Protein AF-A0A923DAV9-F1 (afdb_monomer_lite)

Structure (mmCIF, N/CA/C/O backbone):
data_AF-A0A923DAV9-F1
#
_entry.id   AF-A0A923DAV9-F1
#
loop_
_atom_site.group_PDB
_atom_site.id
_atom_site.type_symbol
_atom_site.label_atom_id
_atom_site.label_alt_id
_atom_site.label_comp_id
_atom_site.label_asym_id
_atom_site.label_entity_id
_atom_site.label_seq_id
_atom_site.pdbx_PDB_ins_code
_atom_site.Cartn_x
_atom_site.Cartn_y
_atom_site.Cartn_z
_atom_site.occupancy
_atom_site.B_iso_or_equiv
_atom_site.auth_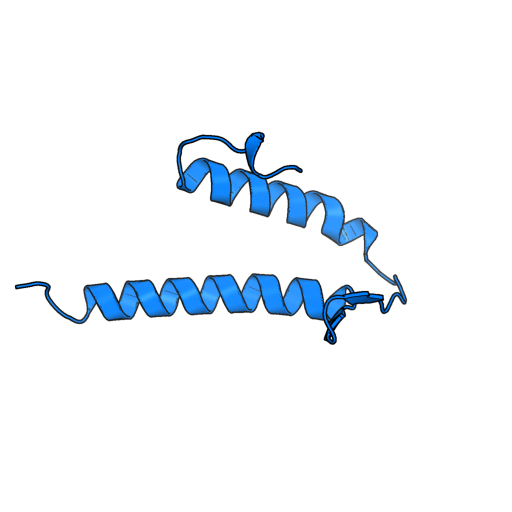seq_id
_atom_site.auth_comp_id
_atom_site.auth_asym_id
_atom_site.auth_atom_id
_atom_site.pdbx_PDB_model_num
ATOM 1 N N . MET A 1 1 ? -11.593 4.321 -3.797 1.00 72.50 1 MET A N 1
ATOM 2 C CA . MET A 1 1 ? -11.494 5.026 -5.088 1.00 72.50 1 MET A CA 1
ATOM 3 C C . MET A 1 1 ? -11.518 3.978 -6.191 1.00 72.50 1 MET A C 1
ATOM 5 O O . MET A 1 1 ? -10.733 3.040 -6.095 1.00 72.50 1 MET A O 1
ATOM 9 N N . PRO A 1 2 ? -12.450 4.039 -7.153 1.00 85.38 2 PRO A N 1
ATOM 10 C CA . PRO A 1 2 ? -12.475 3.096 -8.269 1.00 85.38 2 PRO A CA 1
ATOM 11 C C . PRO A 1 2 ? -11.274 3.325 -9.198 1.00 85.38 2 PRO A C 1
ATOM 13 O O . PRO A 1 2 ? -10.865 4.467 -9.408 1.00 85.38 2 PRO A O 1
ATOM 16 N N . ARG A 1 3 ? -10.714 2.255 -9.780 1.00 83.06 3 ARG A N 1
ATOM 17 C CA . ARG A 1 3 ? -9.541 2.341 -10.677 1.00 83.06 3 ARG A CA 1
ATOM 18 C C . ARG A 1 3 ? -9.773 3.287 -11.861 1.00 83.06 3 ARG A C 1
ATOM 20 O O . ARG A 1 3 ? -8.852 3.981 -12.260 1.00 83.06 3 ARG A O 1
ATOM 27 N N . SER A 1 4 ? -11.006 3.361 -12.358 1.00 89.88 4 SER A N 1
ATOM 28 C CA . SER A 1 4 ? -11.423 4.261 -13.442 1.00 89.88 4 SER A CA 1
ATOM 29 C C . SER A 1 4 ? -11.371 5.752 -13.100 1.00 89.88 4 SER A C 1
ATOM 31 O O . SER A 1 4 ? -11.484 6.571 -14.000 1.00 89.88 4 SER A O 1
ATOM 33 N N . SER A 1 5 ? -11.226 6.117 -11.824 1.00 90.12 5 SER A N 1
ATOM 34 C CA . SER A 1 5 ? -11.121 7.521 -11.400 1.00 90.12 5 SER A CA 1
ATOM 35 C C . SER A 1 5 ? -9.682 8.008 -11.231 1.00 90.12 5 SER A C 1
ATOM 37 O O . SER A 1 5 ? -9.475 9.156 -10.846 1.00 90.12 5 SER A O 1
ATOM 39 N N . LEU A 1 6 ? -8.691 7.139 -11.455 1.00 90.31 6 LEU A N 1
ATOM 40 C CA . LEU A 1 6 ? -7.283 7.511 -11.362 1.00 90.31 6 LEU A CA 1
ATOM 41 C C . LEU A 1 6 ? -6.825 8.257 -12.631 1.00 90.31 6 LEU A C 1
ATOM 43 O O . LEU A 1 6 ? -7.346 7.970 -13.709 1.00 90.31 6 LEU A O 1
ATOM 47 N N . PRO A 1 7 ? -5.843 9.174 -12.523 1.00 92.19 7 PRO A N 1
ATOM 48 C CA . PRO A 1 7 ? -5.246 9.841 -13.681 1.00 92.19 7 PRO A CA 1
ATOM 49 C C . PRO A 1 7 ? -4.651 8.849 -14.688 1.00 92.19 7 PRO A C 1
ATOM 51 O O . PRO A 1 7 ? -4.262 7.744 -14.322 1.00 92.19 7 PRO A O 1
ATOM 54 N N . GLU A 1 8 ? -4.511 9.233 -15.956 1.00 92.94 8 GLU A N 1
ATOM 55 C CA . GLU A 1 8 ? -3.883 8.354 -16.956 1.00 92.94 8 GLU A CA 1
ATOM 56 C C . GLU A 1 8 ? -2.377 8.184 -16.713 1.00 92.94 8 GLU A C 1
ATOM 58 O O . GLU A 1 8 ? -1.834 7.093 -16.893 1.00 92.94 8 GLU A O 1
ATOM 63 N N . ASN A 1 9 ? -1.700 9.237 -16.247 1.00 96.06 9 ASN A N 1
ATOM 64 C CA . ASN A 1 9 ? -0.266 9.208 -15.991 1.00 96.06 9 ASN A CA 1
ATOM 65 C C . ASN A 1 9 ? 0.074 8.317 -14.784 1.00 96.06 9 ASN A C 1
ATOM 67 O O . ASN A 1 9 ? -0.394 8.551 -13.673 1.00 96.06 9 ASN A O 1
ATOM 71 N N . ILE A 1 10 ? 0.952 7.329 -14.979 1.00 91.25 10 ILE A N 1
ATOM 72 C CA . ILE A 1 10 ? 1.305 6.332 -13.954 1.00 91.25 10 ILE A CA 1
ATOM 73 C C . ILE A 1 10 ? 1.890 6.972 -12.684 1.00 91.25 10 ILE A C 1
ATOM 75 O O . ILE A 1 10 ? 1.570 6.534 -11.580 1.00 91.25 10 ILE A O 1
ATOM 79 N N . PHE A 1 11 ? 2.712 8.017 -12.800 1.00 93.75 11 PHE A N 1
ATOM 80 C CA . PHE A 1 11 ? 3.281 8.685 -11.626 1.00 93.75 11 PHE A CA 1
ATOM 81 C C . PHE A 1 11 ? 2.210 9.429 -10.827 1.00 93.75 11 PHE A C 1
ATOM 83 O O . PHE A 1 11 ? 2.217 9.390 -9.596 1.00 93.75 11 PHE A O 1
ATOM 90 N N . GLU A 1 12 ? 1.243 10.032 -11.513 1.00 95.75 12 GLU A N 1
ATOM 91 C CA . GLU A 1 12 ? 0.088 10.660 -10.872 1.00 95.75 12 GLU A CA 1
ATOM 92 C C . GLU A 1 12 ? -0.835 9.618 -10.222 1.00 95.75 12 GLU A C 1
ATOM 94 O O . GLU A 1 12 ? -1.338 9.853 -9.122 1.00 95.75 12 GLU A O 1
ATOM 99 N N . GLN A 1 13 ? -1.003 8.433 -10.827 1.00 94.19 13 GLN A N 1
ATOM 100 C CA . GLN A 1 13 ? -1.718 7.314 -10.193 1.00 94.19 13 GLN A CA 1
ATOM 101 C C . GLN A 1 13 ? -1.048 6.898 -8.881 1.00 94.19 13 GLN A C 1
ATOM 103 O O . GLN A 1 13 ? -1.728 6.743 -7.864 1.00 94.19 13 GLN A O 1
ATOM 108 N N . LEU A 1 14 ? 0.279 6.734 -8.889 1.00 92.75 14 LEU A N 1
ATOM 109 C CA . LEU A 1 14 ? 1.047 6.371 -7.697 1.00 92.75 14 LEU A CA 1
ATOM 110 C C . LEU A 1 14 ? 0.908 7.432 -6.600 1.00 92.75 14 LEU A C 1
ATOM 11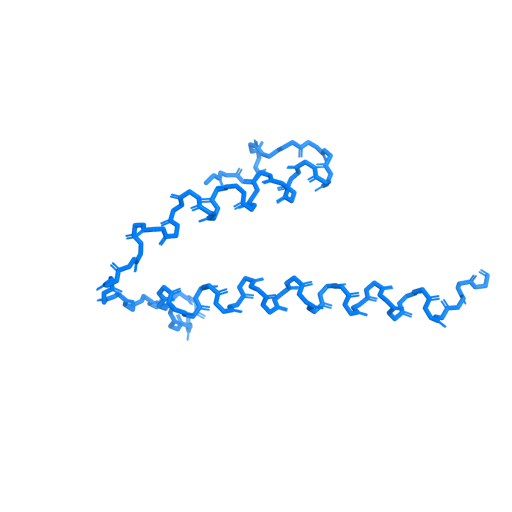2 O O . LEU A 1 14 ? 0.665 7.087 -5.441 1.00 92.75 14 LEU A O 1
ATOM 116 N N . ALA A 1 15 ? 0.997 8.714 -6.964 1.00 94.50 15 ALA A N 1
ATOM 117 C CA . ALA A 1 15 ? 0.804 9.820 -6.032 1.00 94.50 15 ALA A CA 1
ATOM 118 C C . ALA A 1 15 ? -0.614 9.825 -5.433 1.00 94.50 15 ALA A C 1
ATOM 120 O O . ALA A 1 15 ? -0.767 9.933 -4.216 1.00 94.50 15 ALA A O 1
ATOM 121 N N . ALA A 1 16 ? -1.648 9.636 -6.258 1.00 94.69 16 ALA A N 1
ATOM 122 C CA . ALA A 1 16 ? -3.039 9.615 -5.812 1.00 94.69 16 ALA A CA 1
ATOM 123 C C . ALA A 1 16 ? -3.328 8.458 -4.839 1.00 94.69 16 ALA A C 1
ATOM 125 O O . ALA A 1 16 ? -3.979 8.653 -3.809 1.00 94.69 16 ALA A O 1
ATOM 126 N N . VAL A 1 17 ? -2.821 7.254 -5.127 1.00 93.38 17 VAL A N 1
ATOM 127 C CA . VAL A 1 17 ? -3.008 6.084 -4.254 1.00 93.38 17 VAL A CA 1
ATOM 128 C C . VAL A 1 17 ? -2.252 6.251 -2.933 1.00 93.38 17 VAL A C 1
ATOM 130 O O . VAL A 1 17 ? -2.818 5.946 -1.879 1.00 93.38 17 VAL A O 1
ATOM 133 N N . ARG A 1 18 ? -1.022 6.786 -2.959 1.00 94.75 18 ARG A N 1
ATOM 134 C CA . ARG A 1 18 ? -0.258 7.097 -1.739 1.00 94.75 18 ARG A CA 1
ATOM 135 C C . ARG A 1 18 ? -0.991 8.117 -0.871 1.00 94.75 18 ARG A C 1
ATOM 137 O O . ARG A 1 18 ? -1.214 7.849 0.307 1.00 94.75 18 ARG A O 1
ATOM 144 N N . ALA A 1 19 ? -1.440 9.225 -1.460 1.00 95.50 19 ALA A N 1
ATOM 145 C CA . ALA A 1 19 ? -2.175 10.265 -0.743 1.00 95.50 19 ALA A CA 1
ATOM 146 C C . ALA A 1 19 ? -3.463 9.719 -0.104 1.00 95.50 19 ALA A C 1
ATOM 148 O O . ALA A 1 19 ? -3.796 10.048 1.035 1.00 95.50 19 ALA A O 1
ATOM 149 N N . GLN A 1 20 ? -4.177 8.833 -0.805 1.00 95.00 20 GLN A N 1
ATOM 150 C CA . GLN A 1 20 ? -5.358 8.179 -0.251 1.00 95.00 20 GLN A CA 1
ATOM 151 C C . GLN A 1 20 ? -5.014 7.256 0.927 1.00 95.00 20 GLN A C 1
ATOM 153 O O . GLN A 1 20 ? -5.767 7.231 1.900 1.00 95.00 20 GLN A O 1
ATOM 158 N N . LEU A 1 21 ? -3.911 6.502 0.855 1.00 94.69 21 LEU A N 1
ATOM 159 C CA . LEU A 1 21 ? -3.455 5.653 1.957 1.00 94.69 21 LEU A CA 1
ATOM 160 C C . LEU A 1 21 ? -3.077 6.500 3.181 1.00 94.69 21 LEU A C 1
ATOM 162 O O . LEU A 1 21 ? -3.583 6.249 4.272 1.00 94.69 21 LEU A O 1
ATOM 166 N N . GLU A 1 22 ? -2.256 7.531 2.996 1.00 96.50 22 GLU A N 1
ATOM 167 C CA . GLU A 1 22 ? -1.838 8.457 4.059 1.00 96.50 22 GLU A CA 1
ATOM 168 C C . GLU A 1 22 ? -3.030 9.146 4.724 1.00 96.50 22 GLU A C 1
ATOM 170 O O . GLU A 1 22 ? -3.076 9.260 5.947 1.00 96.50 22 GLU A O 1
ATOM 175 N N . LYS A 1 23 ? -4.050 9.514 3.942 1.00 96.94 23 LYS A N 1
ATOM 176 C CA . LYS A 1 23 ? -5.291 10.094 4.460 1.00 96.94 23 LYS A CA 1
ATOM 177 C C . LYS A 1 23 ? -6.064 9.144 5.382 1.00 96.94 23 LYS A C 1
ATOM 179 O O . LYS A 1 23 ? -6.671 9.609 6.344 1.00 96.94 23 LYS A O 1
ATOM 184 N N . VAL A 1 24 ? -6.105 7.841 5.086 1.00 95.12 24 VAL A N 1
ATOM 185 C CA . VAL A 1 24 ? -6.901 6.876 5.875 1.00 95.12 24 VAL A CA 1
ATOM 186 C C . VAL A 1 24 ? -6.125 6.239 7.023 1.00 95.12 24 VAL A C 1
ATOM 188 O O . VAL A 1 24 ? -6.749 5.780 7.976 1.00 95.12 24 VAL A O 1
ATOM 191 N N . LEU A 1 25 ? -4.790 6.208 6.951 1.00 95.31 25 LEU A N 1
ATOM 192 C CA . LEU A 1 25 ? -3.929 5.542 7.93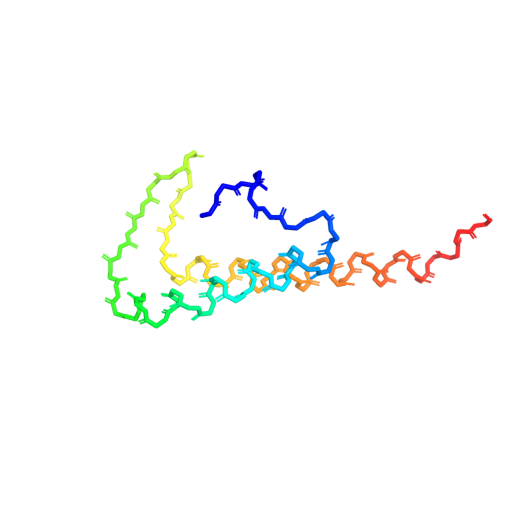1 1.00 95.31 25 LEU A CA 1
ATOM 193 C C . LEU A 1 25 ? -4.167 5.984 9.386 1.00 95.31 25 LEU A C 1
ATOM 195 O O . LEU A 1 25 ? -4.285 5.095 10.229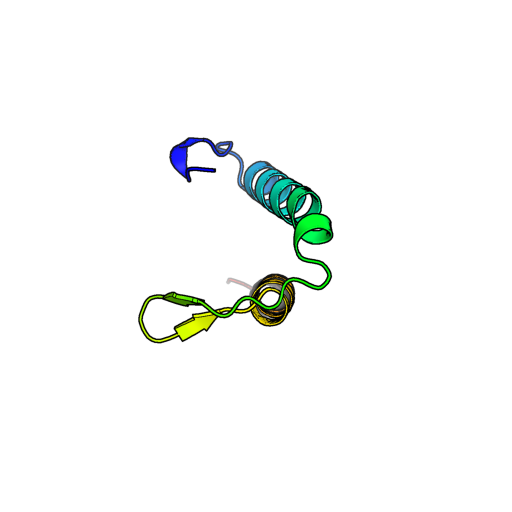 1.00 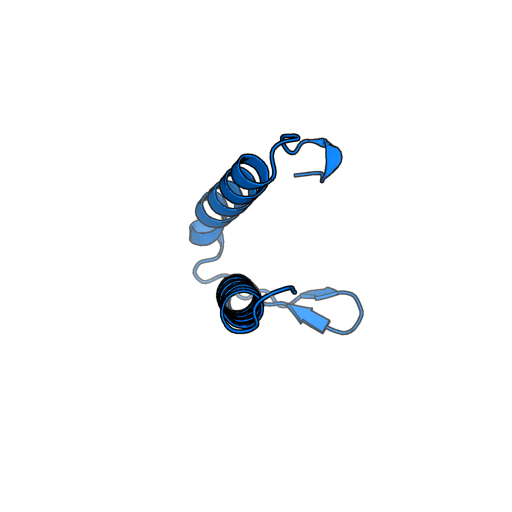95.31 25 LEU A O 1
ATOM 199 N N . PRO A 1 26 ? -4.304 7.288 9.709 1.00 96.69 26 PRO A N 1
ATOM 200 C CA . PRO A 1 26 ? -4.589 7.718 11.079 1.00 96.69 26 PRO A CA 1
ATOM 201 C C . PRO A 1 26 ? -5.887 7.123 11.634 1.00 96.69 26 PRO A C 1
ATOM 203 O O . PRO A 1 26 ? -5.953 6.740 12.796 1.00 96.69 26 PRO A O 1
ATOM 206 N N . GLY A 1 27 ? -6.908 6.957 10.787 1.00 96.38 27 GLY A N 1
ATOM 207 C CA . GLY A 1 27 ? -8.188 6.360 11.180 1.00 96.38 27 GLY A CA 1
ATOM 208 C C . GLY A 1 27 ? -8.119 4.860 11.480 1.00 96.38 27 GLY A C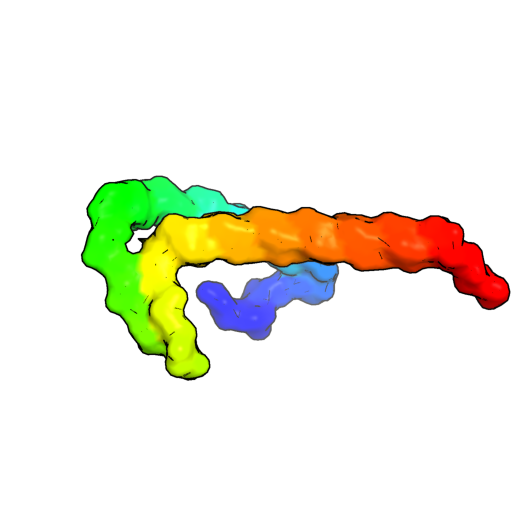 1
ATOM 209 O O . GLY A 1 27 ? -9.122 4.271 11.873 1.00 96.38 27 GLY A O 1
ATOM 210 N N . LEU A 1 28 ? -6.963 4.228 11.271 1.00 94.94 28 LEU A N 1
ATOM 211 C CA . LEU A 1 28 ? -6.732 2.818 11.556 1.00 94.94 28 LEU A CA 1
ATOM 212 C C . LEU A 1 28 ? -5.978 2.580 12.872 1.00 94.94 28 LEU A C 1
ATOM 214 O O . LEU A 1 28 ? -5.780 1.424 13.258 1.00 94.94 28 LEU A O 1
ATOM 218 N N . GLU A 1 29 ? -5.550 3.639 13.561 1.00 95.25 29 GLU A N 1
ATOM 219 C CA . GLU A 1 29 ? -4.891 3.522 14.857 1.00 95.25 29 GLU A CA 1
ATOM 220 C C . GLU A 1 29 ? -5.828 2.880 15.890 1.00 95.25 29 GLU A C 1
ATOM 222 O O . GLU A 1 29 ? -7.005 3.219 15.992 1.00 95.25 29 GLU A O 1
ATOM 227 N N . GLY A 1 30 ? -5.323 1.885 16.625 1.00 93.75 30 GLY A N 1
ATOM 228 C CA . GLY A 1 30 ? -6.106 1.152 17.627 1.00 93.75 30 GLY A CA 1
ATOM 229 C C . GLY A 1 30 ? -7.246 0.286 17.069 1.00 93.75 30 GLY A C 1
ATOM 230 O O . GLY A 1 30 ? -7.885 -0.435 17.836 1.00 93.75 30 GLY A O 1
ATOM 231 N N . VAL A 1 31 ? -7.498 0.293 15.754 1.00 95.44 31 VAL A N 1
ATOM 232 C CA . VAL A 1 31 ? -8.576 -0.490 15.140 1.00 95.44 31 VAL A CA 1
ATOM 233 C C . VAL A 1 31 ? -8.248 -1.980 15.208 1.00 95.44 31 VAL A C 1
ATOM 235 O O . VAL A 1 31 ? -7.411 -2.502 14.466 1.00 95.44 31 VAL A O 1
ATOM 238 N N . ASN A 1 32 ? -8.965 -2.690 16.078 1.00 93.56 32 ASN A N 1
ATOM 239 C CA . ASN A 1 32 ? -8.882 -4.140 16.197 1.00 93.56 32 ASN A CA 1
ATOM 240 C C . ASN A 1 32 ? -9.860 -4.819 15.225 1.00 93.56 32 ASN A C 1
ATOM 242 O O . ASN A 1 32 ? -10.903 -5.337 15.617 1.00 93.56 32 ASN A O 1
ATOM 246 N N . LEU A 1 33 ? -9.531 -4.759 13.931 1.00 93.50 33 LEU A N 1
ATOM 247 C CA . LEU A 1 33 ? -10.304 -5.374 12.851 1.00 93.50 33 LEU A CA 1
ATOM 248 C C . LEU A 1 33 ? -9.466 -6.434 12.135 1.00 93.50 33 LEU A C 1
ATOM 250 O O . LEU A 1 33 ? -8.340 -6.171 11.708 1.00 93.50 33 LEU A O 1
ATOM 254 N N . VAL A 1 34 ? -10.057 -7.611 11.938 1.00 94.88 34 VAL A N 1
ATOM 255 C CA . VAL A 1 34 ? -9.542 -8.652 11.048 1.00 94.88 34 VAL A CA 1
ATOM 256 C C . VAL A 1 34 ? -10.654 -9.040 10.083 1.00 94.88 34 VAL A C 1
ATOM 258 O O . VAL A 1 34 ? -11.722 -9.473 10.506 1.00 94.88 34 VAL A O 1
ATOM 261 N N . ARG A 1 35 ? -10.410 -8.879 8.780 1.00 94.38 35 ARG A N 1
ATOM 262 C CA . ARG A 1 35 ? -11.364 -9.222 7.720 1.00 94.38 35 ARG A CA 1
ATOM 263 C C . ARG A 1 35 ? -10.795 -10.317 6.826 1.00 94.38 35 ARG A C 1
ATOM 265 O O . ARG A 1 35 ? -9.659 -10.203 6.380 1.00 94.38 35 ARG A O 1
ATOM 272 N N . GLY A 1 36 ? -11.582 -11.355 6.555 1.00 95.69 36 GLY A N 1
ATOM 273 C CA . GLY A 1 36 ? -11.271 -12.353 5.531 1.00 95.69 36 GLY A CA 1
ATOM 274 C C . GLY A 1 36 ? -11.666 -11.845 4.143 1.00 95.69 36 GLY A C 1
ATOM 275 O O . GLY A 1 36 ? -12.802 -11.407 3.963 1.00 95.69 36 GLY A O 1
ATOM 276 N N . VAL A 1 37 ? -10.746 -11.880 3.183 1.00 91.69 37 VAL A N 1
ATOM 277 C CA . VAL A 1 37 ? -10.977 -11.560 1.766 1.00 91.69 37 VAL A CA 1
ATOM 278 C C . VAL A 1 37 ? -10.200 -12.578 0.938 1.00 91.69 37 VAL A C 1
ATOM 280 O O . VAL A 1 37 ? -9.004 -12.734 1.161 1.00 91.69 37 VAL A O 1
ATOM 283 N N . ASP A 1 38 ? -10.881 -13.296 0.042 1.00 92.69 38 ASP A N 1
ATOM 284 C CA . ASP A 1 38 ? -10.286 -14.300 -0.859 1.00 92.69 38 ASP A CA 1
ATOM 285 C C . ASP A 1 38 ? -9.380 -15.332 -0.154 1.00 92.69 38 ASP A C 1
ATOM 287 O O . ASP A 1 38 ? -8.307 -15.687 -0.629 1.00 92.69 38 ASP A O 1
ATOM 291 N N . GLY A 1 39 ? -9.801 -15.804 1.026 1.00 93.69 39 GLY A N 1
ATOM 292 C CA . GLY A 1 39 ? -9.039 -16.773 1.825 1.00 93.69 39 GLY A CA 1
ATOM 293 C C . GLY A 1 39 ? -7.882 -16.173 2.634 1.00 93.69 39 GLY A C 1
ATOM 294 O O . GLY A 1 39 ? -7.225 -16.889 3.386 1.00 93.69 39 GLY A O 1
ATOM 295 N N . GLU A 1 40 ? -7.660 -14.861 2.553 1.00 93.50 40 GLU A N 1
ATOM 296 C CA . GLU A 1 40 ? -6.659 -14.158 3.346 1.00 93.50 40 GLU A CA 1
ATOM 297 C C . GLU A 1 40 ? -7.269 -13.309 4.459 1.00 93.50 40 GLU A C 1
ATOM 299 O O . GLU A 1 40 ? -8.228 -12.566 4.260 1.00 93.50 40 GLU A O 1
ATOM 304 N N . PHE A 1 41 ? -6.633 -13.319 5.630 1.00 96.06 41 PHE A N 1
ATOM 305 C CA . PHE A 1 41 ? -6.949 -12.373 6.696 1.00 96.06 41 PHE A CA 1
ATOM 306 C C . PHE A 1 41 ? -6.196 -11.055 6.526 1.00 96.06 41 PHE A C 1
ATOM 308 O O . PHE A 1 41 ? -4.984 -11.041 6.291 1.00 96.06 41 PHE A O 1
ATOM 315 N N . TRP A 1 42 ? -6.911 -9.950 6.717 1.00 96.25 42 TRP A N 1
ATOM 316 C CA . TRP A 1 42 ? -6.424 -8.580 6.618 1.00 96.25 42 TRP A CA 1
ATOM 317 C C . TRP A 1 42 ? -6.698 -7.820 7.908 1.00 96.25 42 TRP A C 1
ATOM 319 O O . TRP A 1 42 ? -7.847 -7.637 8.301 1.00 96.25 42 TRP A O 1
ATOM 329 N N . SER A 1 43 ? -5.627 -7.352 8.544 1.00 96.06 43 SER A N 1
ATOM 330 C CA . SER A 1 43 ? -5.678 -6.362 9.619 1.00 96.06 43 SER A CA 1
ATOM 331 C C . SER A 1 43 ? -5.059 -5.049 9.147 1.00 96.06 43 SER A C 1
ATOM 333 O O . SER A 1 43 ? -4.222 -5.079 8.234 1.00 96.06 43 SER A O 1
ATOM 335 N N . PRO A 1 44 ? -5.373 -3.905 9.781 1.00 96.19 44 PRO A N 1
ATOM 336 C CA . PRO A 1 44 ? -4.727 -2.637 9.454 1.00 96.19 44 PRO A CA 1
ATOM 337 C C . PRO A 1 44 ? -3.194 -2.703 9.457 1.00 96.19 44 PRO A C 1
ATOM 339 O O . PRO A 1 44 ? -2.532 -2.225 8.536 1.00 96.19 44 PRO A O 1
ATOM 342 N N . ARG A 1 45 ? -2.616 -3.414 10.434 1.00 95.56 45 ARG A N 1
ATOM 343 C CA . ARG A 1 45 ? -1.166 -3.647 10.515 1.00 95.56 45 ARG A CA 1
ATOM 344 C C . ARG A 1 45 ? -0.628 -4.479 9.346 1.00 95.56 45 ARG A C 1
ATOM 346 O O . ARG A 1 45 ? 0.501 -4.259 8.909 1.00 95.56 45 ARG A O 1
ATOM 353 N N . LYS A 1 46 ? -1.378 -5.480 8.865 1.00 95.44 46 LYS A N 1
ATOM 354 C CA . LYS A 1 46 ? -0.980 -6.263 7.679 1.00 95.44 46 LYS A CA 1
ATOM 355 C C . LYS A 1 46 ? -1.055 -5.393 6.425 1.00 95.44 46 LYS A C 1
ATOM 357 O O . LYS A 1 46 ? -0.103 -5.422 5.654 1.00 95.44 46 LYS A O 1
ATOM 362 N N . LEU A 1 47 ? -2.123 -4.610 6.268 1.00 95.00 47 LEU A N 1
ATOM 363 C CA . LEU A 1 47 ? -2.304 -3.690 5.144 1.00 95.00 47 LEU A CA 1
ATOM 364 C C . LEU A 1 47 ? -1.108 -2.742 5.012 1.00 95.00 47 LEU A C 1
ATOM 366 O O . LEU A 1 47 ? -0.444 -2.771 3.982 1.00 95.00 47 LEU A O 1
ATOM 370 N N . LEU A 1 48 ? -0.762 -1.998 6.072 1.00 95.38 48 LEU A N 1
ATOM 371 C CA . LEU A 1 48 ? 0.366 -1.055 6.045 1.00 95.38 48 LEU A CA 1
ATOM 372 C C . LEU A 1 48 ? 1.690 -1.744 5.680 1.00 95.38 48 LEU A C 1
ATOM 374 O O . LEU A 1 48 ? 2.421 -1.277 4.808 1.00 95.38 48 LEU A O 1
ATOM 378 N N . ARG A 1 49 ? 1.986 -2.890 6.308 1.00 96.62 49 ARG A N 1
ATOM 379 C CA . ARG A 1 49 ? 3.217 -3.641 6.015 1.00 96.62 49 ARG A CA 1
ATOM 380 C C . ARG A 1 49 ? 3.268 -4.141 4.575 1.00 96.62 49 ARG A C 1
ATOM 382 O O . ARG A 1 49 ? 4.337 -4.104 3.975 1.00 96.62 49 ARG A O 1
ATOM 389 N N . ARG A 1 50 ? 2.145 -4.609 4.021 1.00 95.75 50 ARG A N 1
ATOM 390 C CA . ARG A 1 50 ? 2.089 -5.085 2.633 1.00 95.75 50 ARG A CA 1
ATOM 391 C C . ARG A 1 50 ? 2.256 -3.937 1.646 1.00 95.75 50 ARG A C 1
ATOM 393 O O . ARG A 1 50 ? 3.027 -4.114 0.713 1.00 95.75 50 ARG A O 1
ATOM 400 N N . SER A 1 51 ? 1.642 -2.776 1.879 1.00 95.31 51 SER A N 1
ATOM 401 C CA . SER A 1 51 ? 1.837 -1.597 1.023 1.00 95.31 51 SER A CA 1
ATOM 402 C C . SER A 1 51 ? 3.316 -1.211 0.914 1.00 95.31 51 SER A C 1
ATOM 404 O O . SER A 1 51 ? 3.841 -1.125 -0.191 1.00 95.31 51 SER A O 1
ATOM 406 N N . ILE A 1 52 ? 4.017 -1.085 2.049 1.00 95.75 52 ILE A N 1
ATOM 407 C CA . ILE A 1 52 ? 5.453 -0.747 2.072 1.00 95.75 52 ILE A CA 1
ATOM 408 C C . ILE A 1 52 ? 6.289 -1.837 1.394 1.00 95.75 52 ILE A C 1
ATOM 410 O O . ILE A 1 52 ? 7.173 -1.541 0.594 1.00 95.75 52 ILE A O 1
ATOM 414 N N . TRP A 1 53 ? 6.014 -3.106 1.706 1.00 97.50 53 TRP A N 1
ATOM 415 C CA . TRP A 1 53 ? 6.757 -4.224 1.129 1.00 97.50 53 TRP A CA 1
ATOM 416 C C . TRP A 1 53 ? 6.623 -4.273 -0.397 1.00 97.50 53 TRP A C 1
ATOM 418 O O . TRP A 1 53 ? 7.624 -4.458 -1.079 1.00 97.50 53 TRP A O 1
ATOM 428 N N . HIS A 1 54 ? 5.420 -4.052 -0.934 1.00 95.88 54 HIS A N 1
ATOM 429 C CA . HIS A 1 54 ? 5.196 -4.018 -2.380 1.00 95.88 54 HIS A CA 1
ATOM 430 C C . HIS A 1 54 ? 5.950 -2.871 -3.066 1.00 95.88 54 HIS A C 1
ATOM 432 O O . HIS A 1 54 ? 6.501 -3.074 -4.144 1.00 95.88 54 HIS A O 1
ATOM 438 N N . GLU A 1 55 ? 6.032 -1.687 -2.452 1.00 93.94 55 GLU A N 1
ATOM 439 C CA . GLU A 1 55 ? 6.839 -0.590 -3.003 1.00 93.94 55 GLU A CA 1
ATOM 440 C C . GLU A 1 55 ? 8.330 -0.948 -3.063 1.00 93.94 55 GLU A C 1
ATOM 442 O O . GLU A 1 55 ? 8.974 -0.739 -4.092 1.00 93.94 55 GLU A O 1
ATOM 447 N N . LEU A 1 56 ? 8.875 -1.528 -1.988 1.00 95.94 56 LEU A N 1
ATOM 448 C CA . LEU A 1 56 ? 10.275 -1.962 -1.938 1.00 95.94 56 LEU A CA 1
ATOM 449 C C . LEU A 1 56 ? 10.577 -3.060 -2.966 1.00 95.94 56 LEU A C 1
ATOM 451 O O . LEU A 1 56 ? 11.609 -3.006 -3.633 1.00 95.94 56 LEU A O 1
ATOM 455 N N . ASP A 1 57 ? 9.671 -4.024 -3.118 1.00 97.44 57 ASP A N 1
ATOM 456 C CA . ASP A 1 57 ? 9.780 -5.107 -4.097 1.00 97.44 57 ASP A CA 1
ATOM 457 C C . ASP A 1 57 ? 9.781 -4.569 -5.539 1.00 97.44 57 ASP A C 1
ATOM 459 O O . ASP A 1 57 ? 10.620 -4.950 -6.354 1.00 97.44 57 ASP A O 1
ATOM 463 N N . HIS A 1 58 ? 8.920 -3.594 -5.852 1.00 93.94 58 HIS A N 1
ATOM 464 C CA . HIS A 1 58 ? 8.936 -2.927 -7.156 1.00 93.94 58 HIS A CA 1
ATOM 465 C C . HIS A 1 58 ? 10.224 -2.138 -7.413 1.00 93.94 58 HIS A C 1
ATOM 467 O O . HIS A 1 58 ? 10.763 -2.208 -8.519 1.00 93.94 58 HIS A O 1
ATOM 473 N N . ILE A 1 59 ? 10.747 -1.423 -6.411 1.00 94.31 59 ILE A N 1
ATOM 474 C CA . ILE A 1 59 ? 12.042 -0.733 -6.524 1.00 94.31 59 ILE A CA 1
ATOM 475 C C . ILE A 1 59 ? 13.148 -1.739 -6.853 1.00 94.31 59 ILE A C 1
ATOM 477 O O . ILE A 1 59 ? 13.970 -1.488 -7.735 1.00 94.31 59 ILE A O 1
ATOM 481 N N . GLU A 1 60 ? 13.162 -2.884 -6.175 1.00 96.38 60 GLU A N 1
ATOM 482 C CA . GLU A 1 60 ? 14.150 -3.932 -6.411 1.00 96.38 60 GLU A CA 1
ATOM 483 C C . GLU A 1 60 ? 14.018 -4.548 -7.811 1.00 96.38 60 GLU A C 1
ATOM 485 O O . GLU A 1 60 ? 15.018 -4.743 -8.501 1.00 96.38 60 GLU A O 1
ATOM 490 N N . HIS A 1 61 ? 12.794 -4.786 -8.286 1.00 95.06 61 HIS A N 1
ATOM 491 C CA . HIS A 1 61 ? 12.557 -5.237 -9.657 1.00 95.06 61 HIS A CA 1
ATOM 492 C C . HIS A 1 61 ? 13.084 -4.246 -10.700 1.00 95.06 61 HIS A C 1
ATOM 494 O O . HIS A 1 61 ? 13.764 -4.655 -11.640 1.00 95.06 61 HIS A O 1
ATOM 500 N N . ILE A 1 62 ? 12.842 -2.946 -10.515 1.00 93.06 62 ILE A N 1
ATOM 501 C CA . ILE A 1 62 ? 13.367 -1.905 -11.410 1.00 93.06 62 ILE A CA 1
ATOM 502 C C . ILE A 1 62 ? 14.898 -1.890 -11.377 1.00 93.06 62 ILE A C 1
ATOM 504 O O . ILE A 1 62 ? 15.534 -1.848 -12.426 1.00 93.06 62 ILE A O 1
ATOM 508 N N . ARG A 1 63 ? 15.512 -1.978 -10.191 1.00 94.88 63 ARG A N 1
ATOM 509 C CA . ARG A 1 63 ? 16.977 -2.035 -10.060 1.00 94.88 63 ARG A CA 1
ATOM 510 C C . ARG A 1 63 ? 17.577 -3.223 -10.798 1.00 94.88 63 ARG A C 1
ATOM 512 O O . ARG A 1 63 ? 18.584 -3.052 -11.476 1.00 94.88 63 ARG A O 1
ATOM 519 N N . LYS A 1 64 ? 16.950 -4.399 -10.711 1.00 93.94 64 LYS A N 1
ATOM 520 C CA . LYS A 1 64 ? 17.375 -5.582 -11.471 1.00 93.94 64 LYS A CA 1
ATOM 521 C C . LYS A 1 64 ? 17.322 -5.320 -12.974 1.00 93.94 64 LYS A C 1
ATOM 523 O O . LYS A 1 64 ? 18.298 -5.606 -13.651 1.00 93.94 64 LYS A O 1
ATOM 528 N N . LEU A 1 65 ? 16.244 -4.718 -13.482 1.00 93.69 65 LEU A N 1
ATOM 529 C CA . LEU A 1 65 ? 16.138 -4.359 -14.904 1.00 93.69 65 LEU A CA 1
ATOM 530 C C . LEU A 1 65 ? 17.229 -3.379 -15.354 1.00 93.69 65 LEU A C 1
ATOM 532 O O . LEU A 1 65 ? 17.699 -3.484 -16.474 1.00 93.69 65 LEU A O 1
ATOM 536 N N . LEU A 1 66 ? 17.652 -2.452 -14.492 1.00 92.50 66 LEU A N 1
ATOM 537 C CA . LEU A 1 66 ? 18.748 -1.525 -14.800 1.00 92.50 66 LEU A CA 1
ATOM 538 C C . LEU A 1 66 ? 20.132 -2.188 -14.720 1.00 92.50 66 LEU A C 1
ATOM 540 O O . LEU A 1 66 ? 21.050 -1.780 -15.424 1.00 92.50 66 LEU A O 1
ATOM 544 N N . ALA A 1 67 ? 20.294 -3.188 -13.850 1.00 86.94 67 ALA A N 1
ATOM 545 C CA . ALA A 1 67 ? 21.546 -3.920 -13.675 1.00 86.94 67 ALA A CA 1
ATOM 546 C C . ALA A 1 67 ? 21.838 -4.900 -14.826 1.00 86.94 67 ALA A C 1
ATOM 548 O O . ALA A 1 67 ? 22.993 -5.278 -15.023 1.00 86.94 67 ALA A O 1
ATOM 549 N N . PHE A 1 68 ? 20.816 -5.298 -15.587 1.00 70.25 68 PHE A N 1
ATOM 550 C CA . PHE A 1 68 ? 20.969 -6.084 -16.807 1.00 70.25 68 PHE A CA 1
ATOM 551 C C . PHE A 1 68 ? 20.760 -5.174 -18.022 1.00 70.25 68 PHE A C 1
ATOM 553 O O . PHE A 1 68 ? 19.632 -4.750 -18.261 1.00 70.25 68 PHE A O 1
ATOM 560 N N . PRO A 1 69 ? 21.806 -4.865 -18.809 1.00 66.00 69 PRO A N 1
ATOM 561 C CA . PRO A 1 69 ? 21.622 -4.074 -20.012 1.00 66.00 69 PRO A CA 1
ATOM 562 C C . PRO A 1 69 ? 20.694 -4.834 -20.962 1.00 66.00 69 PRO A C 1
ATOM 564 O O . PRO A 1 69 ? 20.993 -5.955 -21.374 1.00 66.00 69 PRO A O 1
ATOM 567 N N . THR A 1 70 ? 19.560 -4.229 -21.303 1.00 66.88 70 THR A N 1
ATOM 568 C CA . THR A 1 70 ? 18.812 -4.605 -22.502 1.00 66.88 70 THR A CA 1
ATOM 569 C C . THR A 1 70 ? 19.718 -4.336 -23.699 1.00 66.88 70 THR A C 1
ATOM 571 O O . THR A 1 70 ? 20.105 -3.185 -23.913 1.00 66.88 70 THR A O 1
ATOM 574 N N . ALA A 1 71 ? 20.112 -5.411 -24.386 1.00 59.16 71 ALA A N 1
ATOM 575 C CA . ALA A 1 71 ? 20.876 -5.378 -25.631 1.00 59.16 71 ALA A CA 1
ATOM 576 C C . ALA A 1 71 ? 20.160 -4.577 -26.728 1.00 59.16 71 ALA A C 1
ATOM 578 O O . ALA A 1 71 ? 18.906 -4.578 -26.729 1.00 59.16 71 ALA A O 1
#

Secondary structure (DSSP, 8-state):
--GGGS-SSHHHHHHHHHHHHHHHGGGGTT----EEETTEEE-HHHHHHHHHHHHHHHHHHHHHHHHS---

Radius of gyration: 15.71 Å; chains: 1; bounding box: 34×27×43 Å

pLDDT: mean 92.25, std 7.49, range [59.16, 97.5]

Foldseek 3Di:
DDPVPFDPDPVSNVVVVVVVCVVCLVVLVPPPDWDDDPNDIDHSVNVVVVVVVVVVVVVVVVVVVVVDDDD

Sequence (71 aa):
MPRSSLPENIFEQLAAVRAQLEKVLPGLEGVNLVRGVDGEFWSPRKLLRRSIWHELDHIEHIRKLLAFPTA